Protein AF-A0A7W8LAD0-F1 (afdb_monomer)

pLDDT: mean 86.2, std 13.83, range [52.81, 98.25]

Mean predicted aligned error: 10.73 Å

Solvent-accessible surface area (backbone atoms only — not comparable to full-atom values): 5868 Å² total; per-residue (Å²): 135,58,68,65,54,40,28,74,78,65,70,43,73,70,77,54,48,82,43,74,43,60,53,99,83,69,47,78,71,30,33,42,48,44,42,61,84,70,35,36,68,30,71,71,85,59,77,60,85,43,43,34,84,33,45,42,90,30,73,47,94,70,82,76,76,77,74,88,56,94,65,58,71,78,73,70,59,82,85,70,83,77,82,77,80,76,84,79,134

Foldseek 3Di:
DDQVCCCVPVVDHDQWDKDFDADPVRDTQAIATDGPPPWDWDACPDDDRRYRVRTDTHDGPDPDDDPDDPCPVVVPDDPPPPPPDDDDD

Organism: NCBI:txid2782701

Radius of gyration: 23.12 Å; Cα contacts (8 Å, |Δi|>4): 97; chains: 1; bounding box: 44×38×72 Å

Nearest PDB structures (foldseek):
  6jtt-assembly3_C  TM=8.611E-01  e=5.073E-04  Piscinibacter sakaiensis
  6fat-assembly2_B  TM=8.217E-01  e=1.022E-03  Fusarium oxysporum
  9c3c-assembly1_g  TM=2.420E-01  e=2.121E+00  Oryctolagus cuniculus
  8yt8-assembly1_D  TM=2.496E-01  e=2.409E+00  Mus musculus

Sequence (89 aa):
MSKITNWVEESKVPTSVMTYRTDSSNNVTASRPVYPYPAVAKYTGSGDWHDGANYTQGAPLYTAASRTWAGSSFYATPDTPATRGVAAP

Secondary structure (DSSP, 8-state):
--HHHHHHHH----S-EEEEEE-TT--EEEEEEEPSTT-EEEE-SSS-TT-GGGEEEEPPS--PPPP--TTGGGGSS--------PPP-

Structure (mmCIF, N/CA/C/O backbone):
data_AF-A0A7W8LAD0-F1
#
_entry.id   AF-A0A7W8LAD0-F1
#
loop_
_atom_site.group_PDB
_atom_site.id
_atom_site.type_symbol
_atom_site.label_atom_id
_atom_site.label_alt_id
_atom_site.label_comp_id
_atom_site.label_asym_id
_atom_site.label_entity_id
_atom_site.label_seq_id
_atom_site.pdbx_PDB_ins_code
_atom_site.Cartn_x
_atom_site.Cartn_y
_atom_site.Cartn_z
_atom_site.occupancy
_atom_site.B_iso_or_equiv
_atom_site.auth_seq_id
_atom_site.auth_comp_id
_atom_site.auth_asym_id
_atom_site.auth_atom_id
_atom_site.pdbx_PDB_model_num
ATOM 1 N N . MET A 1 1 ? 6.534 16.298 -3.883 1.00 63.84 1 MET A N 1
ATOM 2 C CA . MET A 1 1 ? 6.054 16.355 -2.485 1.00 63.84 1 MET A CA 1
ATOM 3 C C . MET A 1 1 ? 5.907 14.936 -1.945 1.00 63.84 1 MET A C 1
ATOM 5 O O . MET A 1 1 ? 5.519 14.057 -2.711 1.00 63.84 1 MET A O 1
ATOM 9 N N . SER A 1 2 ? 6.243 14.691 -0.677 1.00 87.00 2 SER A N 1
ATOM 10 C CA . SER A 1 2 ? 6.060 13.377 -0.037 1.00 87.00 2 SER A CA 1
ATOM 11 C C . SER A 1 2 ? 4.597 13.160 0.369 1.00 87.00 2 SER A C 1
ATOM 13 O O . SER A 1 2 ? 3.881 14.121 0.637 1.00 87.00 2 SER A O 1
ATOM 15 N N . LYS A 1 3 ? 4.159 11.898 0.482 1.00 83.19 3 LYS A N 1
ATOM 16 C CA . LYS A 1 3 ? 2.807 11.545 0.958 1.00 83.19 3 LYS A CA 1
ATOM 17 C C . LYS A 1 3 ? 2.513 12.076 2.366 1.00 83.19 3 LYS A C 1
ATOM 19 O O . LYS A 1 3 ? 1.366 12.397 2.646 1.00 83.19 3 LYS A O 1
ATOM 24 N N . ILE A 1 4 ? 3.535 12.205 3.218 1.00 87.00 4 ILE A N 1
ATOM 25 C CA . ILE A 1 4 ? 3.396 12.785 4.564 1.00 87.00 4 ILE A CA 1
ATOM 26 C C . ILE A 1 4 ? 2.995 14.261 4.484 1.00 87.00 4 ILE A C 1
ATOM 28 O O . ILE A 1 4 ? 2.081 14.678 5.183 1.00 87.00 4 ILE A O 1
ATOM 32 N N . THR A 1 5 ? 3.634 15.044 3.612 1.00 89.88 5 THR A N 1
ATOM 33 C CA . THR A 1 5 ? 3.360 16.482 3.511 1.00 89.88 5 THR A CA 1
ATOM 34 C C . THR A 1 5 ? 1.939 16.735 3.026 1.00 89.88 5 THR A C 1
ATOM 36 O O . THR A 1 5 ? 1.227 17.520 3.630 1.00 89.88 5 THR A O 1
ATOM 39 N N . ASN A 1 6 ? 1.474 16.010 2.005 1.00 88.12 6 ASN A N 1
ATOM 40 C CA . ASN A 1 6 ? 0.085 16.130 1.554 1.00 88.12 6 ASN A CA 1
ATOM 41 C C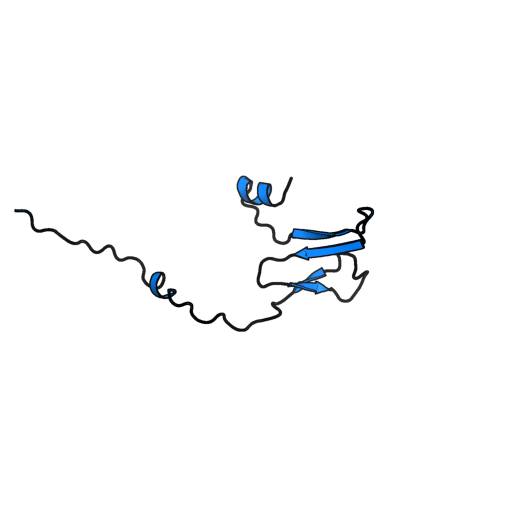 . ASN A 1 6 ? -0.922 15.715 2.636 1.00 88.12 6 ASN A C 1
ATOM 43 O O . ASN A 1 6 ? -2.014 16.268 2.713 1.00 88.12 6 ASN A O 1
ATOM 47 N N . TRP A 1 7 ? -0.580 14.743 3.480 1.00 87.81 7 TRP A N 1
ATOM 48 C CA . TRP A 1 7 ? -1.468 14.364 4.570 1.00 87.81 7 TRP A CA 1
ATOM 49 C C . TRP A 1 7 ? -1.562 15.470 5.625 1.00 87.81 7 TRP A C 1
ATOM 51 O O . TRP A 1 7 ? -2.668 15.856 5.991 1.00 87.81 7 TRP A O 1
ATOM 61 N N . VAL A 1 8 ? -0.422 15.997 6.071 1.00 94.50 8 VAL A N 1
ATOM 62 C CA . VAL A 1 8 ? -0.368 17.012 7.132 1.00 94.50 8 VAL A CA 1
ATOM 63 C C . VAL A 1 8 ? -0.924 18.355 6.659 1.00 94.50 8 VAL A C 1
ATOM 65 O O . VAL A 1 8 ? -1.731 18.954 7.359 1.00 94.50 8 VAL A O 1
ATOM 68 N N . GLU A 1 9 ? -0.538 18.801 5.465 1.00 93.88 9 GLU A N 1
ATOM 69 C CA . GLU A 1 9 ? -0.828 20.161 4.992 1.00 93.88 9 GLU A CA 1
ATOM 70 C C . GLU A 1 9 ? -2.145 20.258 4.210 1.00 93.88 9 GLU A C 1
ATOM 72 O O . GLU A 1 9 ? -2.793 21.300 4.200 1.00 93.88 9 GLU A O 1
ATOM 77 N N . GLU A 1 10 ? -2.566 19.176 3.548 1.00 90.81 10 GLU A N 1
ATOM 78 C CA . GLU A 1 10 ? -3.746 19.182 2.667 1.00 90.81 10 GLU A CA 1
ATOM 79 C C . GLU A 1 10 ? -4.869 18.272 3.184 1.00 90.81 10 GLU A C 1
ATOM 81 O O . GLU A 1 10 ? -5.881 18.096 2.505 1.00 90.81 10 GLU A O 1
ATOM 86 N N . SER A 1 11 ? -4.697 17.636 4.351 1.00 87.12 11 SER A N 1
ATOM 87 C CA . SER A 1 11 ? -5.611 16.597 4.858 1.00 87.12 11 SER A CA 1
ATOM 88 C C . SER A 1 11 ? -5.844 15.449 3.859 1.00 87.12 11 SER A C 1
ATOM 90 O O . SER A 1 11 ? -6.858 14.749 3.910 1.00 87.12 11 SER A O 1
ATOM 92 N N . LYS A 1 12 ? -4.899 15.218 2.936 1.00 87.69 12 LYS A N 1
ATOM 93 C CA . LYS A 1 12 ? -5.028 14.209 1.882 1.00 87.69 12 LYS A CA 1
ATOM 94 C C . LYS A 1 12 ? -4.413 12.887 2.320 1.00 87.69 12 LYS A C 1
ATOM 96 O O . LYS A 1 12 ? -3.232 12.619 2.094 1.00 87.69 12 LYS A O 1
ATOM 101 N N . VAL A 1 13 ? -5.245 12.043 2.924 1.00 87.19 13 VAL A N 1
ATOM 102 C CA . VAL A 1 13 ? -4.847 10.703 3.368 1.00 87.19 13 VAL A CA 1
ATOM 103 C C . VAL A 1 13 ? -4.377 9.866 2.167 1.00 87.19 13 VAL A C 1
ATOM 105 O O . VAL A 1 13 ? -5.077 9.793 1.150 1.00 87.19 13 VAL A O 1
ATOM 108 N N . PRO A 1 14 ? -3.200 9.220 2.241 1.00 89.00 14 PRO A N 1
ATOM 109 C CA . PRO A 1 14 ? -2.742 8.345 1.175 1.00 89.00 14 PRO A CA 1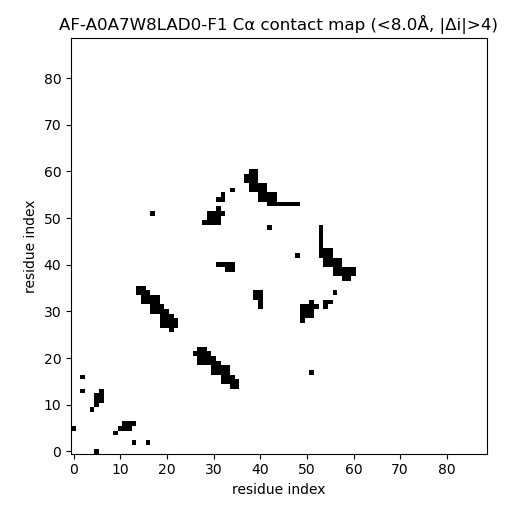
ATOM 110 C C . PRO A 1 14 ? -3.619 7.090 1.094 1.00 89.00 14 PRO A C 1
ATOM 112 O O . PRO A 1 14 ? -3.687 6.299 2.029 1.00 89.00 14 PRO A O 1
ATOM 115 N N . THR A 1 15 ? -4.236 6.870 -0.065 1.00 92.88 15 THR A N 1
ATOM 116 C CA . THR A 1 15 ? -4.960 5.625 -0.374 1.00 92.88 15 THR A CA 1
ATOM 117 C C . THR A 1 15 ? -4.016 4.450 -0.635 1.00 92.88 15 THR A C 1
ATOM 119 O O . THR A 1 15 ? -4.407 3.297 -0.488 1.00 92.88 15 THR A O 1
ATOM 122 N N . SER A 1 16 ? -2.761 4.736 -0.996 1.00 94.81 16 SER A N 1
ATOM 123 C CA . SER A 1 16 ? -1.663 3.774 -1.085 1.00 94.81 16 SER A CA 1
ATOM 124 C C . SER A 1 16 ? -0.305 4.481 -1.111 1.00 94.81 16 SER A C 1
ATOM 126 O O . SER A 1 16 ? -0.200 5.637 -1.548 1.00 94.81 16 SER A O 1
ATOM 128 N N . VAL A 1 17 ? 0.753 3.762 -0.744 1.00 95.62 17 VAL A N 1
ATOM 129 C CA . VAL A 1 17 ? 2.152 4.188 -0.903 1.00 95.62 17 VAL A CA 1
ATOM 130 C C . VAL A 1 17 ? 2.861 3.209 -1.835 1.00 95.62 17 VAL A C 1
ATOM 132 O O . VAL A 1 17 ? 2.915 2.020 -1.545 1.00 95.62 17 VAL A O 1
ATOM 135 N N . MET A 1 18 ? 3.393 3.685 -2.965 1.00 96.56 18 MET A N 1
ATOM 136 C CA . MET A 1 18 ? 4.161 2.826 -3.873 1.00 96.56 18 MET A CA 1
ATOM 137 C C . MET A 1 18 ? 5.536 2.531 -3.270 1.00 96.56 18 MET A C 1
ATOM 139 O O . MET A 1 18 ? 6.223 3.448 -2.820 1.00 96.56 18 MET A O 1
ATOM 143 N N . THR A 1 19 ? 5.930 1.263 -3.278 1.00 96.88 19 THR A N 1
ATOM 144 C CA . THR A 1 19 ? 7.234 0.784 -2.806 1.00 96.88 19 THR A CA 1
ATOM 145 C C . THR A 1 19 ? 8.005 0.154 -3.954 1.00 96.88 19 THR A C 1
ATOM 147 O O . THR A 1 19 ? 7.404 -0.330 -4.914 1.00 96.88 19 THR A O 1
ATOM 150 N N . TYR A 1 20 ? 9.332 0.154 -3.848 1.00 97.44 20 TYR A N 1
ATOM 151 C CA . TYR A 1 20 ? 10.236 -0.340 -4.880 1.00 97.44 20 TYR A CA 1
ATOM 152 C C . TYR A 1 20 ? 11.282 -1.253 -4.250 1.00 97.44 20 TYR A C 1
ATOM 154 O O . TYR A 1 20 ? 11.820 -0.947 -3.187 1.00 97.44 20 TYR A O 1
ATOM 162 N N . ARG A 1 21 ? 11.578 -2.366 -4.918 1.00 97.50 21 ARG A N 1
ATOM 163 C CA . ARG A 1 21 ? 12.732 -3.215 -4.625 1.00 97.50 21 ARG A CA 1
ATOM 164 C C . ARG A 1 21 ? 13.846 -2.834 -5.584 1.00 97.50 21 ARG A C 1
ATOM 166 O O . ARG A 1 21 ? 13.611 -2.822 -6.791 1.00 97.50 21 ARG A O 1
ATOM 173 N N . THR A 1 22 ? 15.042 -2.586 -5.069 1.00 98.00 22 THR A N 1
ATOM 174 C CA . THR A 1 22 ? 16.227 -2.302 -5.883 1.00 98.00 22 THR A CA 1
ATOM 175 C C . THR A 1 22 ? 17.262 -3.419 -5.790 1.00 98.00 22 THR A C 1
ATOM 177 O O . THR A 1 22 ? 17.277 -4.172 -4.815 1.00 98.00 22 THR A O 1
ATOM 180 N N . ASP A 1 23 ? 18.093 -3.560 -6.820 1.00 96.62 23 ASP A N 1
ATOM 181 C CA . ASP A 1 23 ? 19.296 -4.398 -6.778 1.00 96.62 23 ASP A CA 1
ATOM 182 C C . ASP A 1 23 ? 20.477 -3.668 -6.099 1.00 96.62 23 ASP A C 1
ATOM 184 O O . ASP A 1 23 ? 20.340 -2.548 -5.599 1.00 96.62 23 ASP A O 1
ATOM 188 N N . SER A 1 24 ? 21.657 -4.298 -6.086 1.00 96.94 24 SER A N 1
ATOM 189 C CA . SER A 1 24 ? 22.898 -3.713 -5.553 1.00 96.94 24 SER A CA 1
ATOM 190 C C . SER A 1 24 ? 23.394 -2.484 -6.322 1.00 96.94 24 SER A C 1
ATOM 192 O O . SER A 1 24 ? 24.240 -1.748 -5.823 1.00 96.94 24 SER A O 1
ATOM 194 N N . SER A 1 25 ? 22.894 -2.274 -7.537 1.00 97.19 25 SER A N 1
ATOM 195 C CA . SER A 1 25 ? 23.210 -1.143 -8.409 1.00 97.19 25 SER A CA 1
ATOM 196 C C . SER A 1 25 ? 22.126 -0.059 -8.363 1.00 97.19 25 SER A C 1
ATOM 198 O O . SER A 1 25 ? 22.165 0.870 -9.166 1.00 97.19 25 SER A O 1
ATOM 200 N N . ASN A 1 26 ? 21.188 -0.143 -7.410 1.00 95.94 26 ASN A N 1
ATOM 201 C CA . ASN A 1 26 ? 20.036 0.746 -7.244 1.00 95.94 26 ASN A CA 1
ATOM 202 C C . ASN A 1 26 ? 19.027 0.737 -8.407 1.00 95.94 26 ASN A C 1
ATOM 204 O O . ASN A 1 26 ? 18.165 1.618 -8.472 1.00 95.94 26 ASN A O 1
ATOM 208 N N . ASN A 1 27 ? 19.057 -0.262 -9.291 1.00 96.94 27 ASN A N 1
ATOM 209 C CA . ASN A 1 27 ? 18.026 -0.403 -10.316 1.00 96.94 27 ASN A CA 1
ATOM 210 C C . ASN A 1 27 ? 16.760 -0.992 -9.701 1.00 96.94 27 ASN A C 1
ATOM 212 O O . ASN A 1 27 ? 16.820 -1.968 -8.952 1.00 96.94 27 ASN A O 1
ATOM 216 N N . VAL A 1 28 ? 15.600 -0.434 -10.043 1.00 97.19 28 VAL A N 1
ATOM 217 C CA . VAL A 1 28 ? 14.307 -0.975 -9.614 1.00 97.19 28 VAL A CA 1
ATOM 218 C C . VAL A 1 28 ? 14.065 -2.319 -10.302 1.00 97.19 28 VAL A C 1
ATOM 220 O O . VAL A 1 28 ? 13.998 -2.398 -11.523 1.00 97.19 28 VAL A O 1
ATOM 223 N N . THR A 1 29 ? 13.893 -3.372 -9.505 1.00 97.75 29 THR A N 1
ATOM 224 C CA . THR A 1 29 ? 13.606 -4.739 -9.971 1.00 97.75 29 THR A CA 1
ATOM 225 C C . THR A 1 29 ? 12.158 -5.155 -9.745 1.00 97.75 29 THR A C 1
ATOM 227 O O . THR A 1 29 ? 11.718 -6.151 -10.307 1.00 97.75 29 THR A O 1
ATOM 230 N N . ALA A 1 30 ? 11.420 -4.456 -8.879 1.00 97.88 30 ALA A N 1
ATOM 231 C CA . ALA A 1 30 ? 9.992 -4.668 -8.660 1.00 97.88 30 ALA A CA 1
ATOM 232 C C . ALA A 1 30 ? 9.362 -3.451 -7.975 1.00 97.88 30 ALA A C 1
ATOM 234 O O . ALA A 1 30 ? 10.047 -2.720 -7.257 1.00 97.88 30 ALA A O 1
ATOM 235 N N . SER A 1 31 ? 8.050 -3.281 -8.117 1.00 98.12 31 SER A N 1
ATOM 236 C CA . SER A 1 31 ? 7.271 -2.279 -7.387 1.00 98.12 31 SER A CA 1
ATOM 237 C C . SER A 1 31 ? 5.943 -2.830 -6.870 1.00 98.12 31 SER A C 1
ATOM 239 O O . SER A 1 31 ? 5.343 -3.717 -7.479 1.00 98.12 31 SER A O 1
ATOM 241 N N . ARG A 1 32 ? 5.484 -2.349 -5.708 1.00 97.44 32 ARG A N 1
ATOM 242 C CA . ARG A 1 32 ? 4.218 -2.769 -5.080 1.00 97.44 32 ARG A CA 1
ATOM 243 C C . ARG A 1 32 ? 3.538 -1.616 -4.345 1.00 97.44 32 ARG A C 1
ATOM 245 O O . ARG A 1 32 ? 4.205 -0.952 -3.548 1.00 97.44 32 ARG A O 1
ATOM 252 N N . PRO A 1 33 ? 2.223 -1.407 -4.5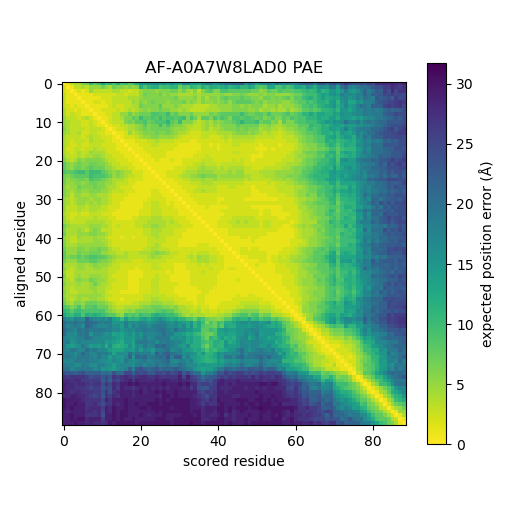17 1.00 97.75 33 PRO A N 1
ATOM 253 C CA . PRO A 1 33 ? 1.478 -0.502 -3.656 1.00 97.75 33 PRO A CA 1
ATOM 254 C C . PRO A 1 33 ? 1.255 -1.134 -2.274 1.00 97.75 33 PRO A C 1
ATOM 256 O O . PRO A 1 33 ? 0.801 -2.269 -2.160 1.00 97.75 33 PRO A O 1
ATOM 259 N N . VAL A 1 34 ? 1.545 -0.385 -1.215 1.00 96.44 34 VAL A N 1
ATOM 260 C CA . VAL A 1 34 ? 1.130 -0.692 0.158 1.00 96.44 34 VAL A CA 1
ATOM 261 C C . VAL A 1 34 ? -0.181 0.035 0.423 1.00 96.44 34 VAL A C 1
ATOM 263 O O . VAL A 1 34 ? -0.250 1.258 0.288 1.00 96.44 34 VAL A O 1
ATOM 266 N N . TYR A 1 35 ? -1.213 -0.721 0.786 1.00 95.69 35 TYR A N 1
ATOM 267 C CA . TYR A 1 35 ? -2.532 -0.196 1.133 1.00 95.69 35 TYR A CA 1
ATOM 268 C C . TYR A 1 35 ? -2.682 -0.043 2.653 1.00 95.69 35 TYR A C 1
ATOM 270 O O . TYR A 1 35 ? -1.990 -0.735 3.404 1.00 95.69 35 TYR A O 1
ATOM 278 N N . PRO A 1 36 ? -3.579 0.842 3.126 1.00 94.00 36 P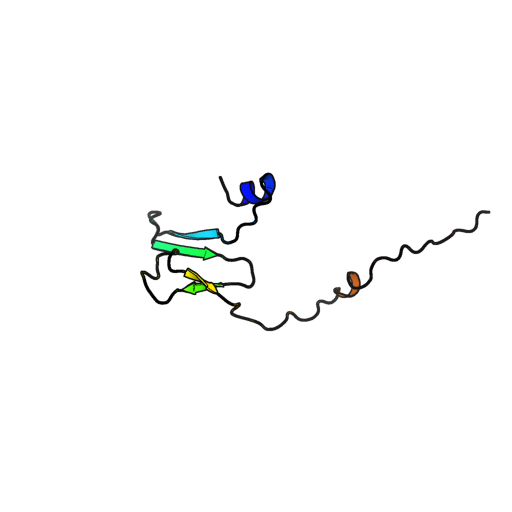RO A N 1
ATOM 279 C CA . PRO 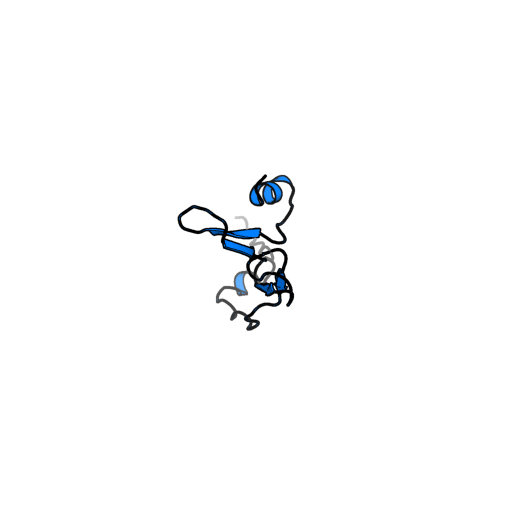A 1 36 ? -3.912 0.935 4.540 1.00 94.00 36 PRO A CA 1
ATOM 280 C C . PRO A 1 36 ? -4.348 -0.419 5.107 1.00 94.00 36 PRO A C 1
ATOM 282 O O . PRO A 1 36 ? -5.161 -1.129 4.508 1.00 94.00 36 PRO A O 1
ATOM 285 N N . TYR A 1 37 ? -3.819 -0.765 6.282 1.00 90.38 37 TYR A N 1
ATOM 286 C CA . TYR A 1 37 ? -4.226 -1.965 7.008 1.00 90.38 37 TYR A CA 1
ATOM 287 C C . TYR A 1 37 ? -5.753 -1.967 7.214 1.00 90.38 37 TYR A C 1
ATOM 289 O O . TYR A 1 37 ? -6.313 -0.915 7.534 1.00 90.38 37 TYR A O 1
ATOM 297 N N . PRO A 1 38 ? -6.446 -3.113 7.066 1.00 91.81 38 PRO A N 1
ATOM 298 C CA . PRO A 1 38 ? -5.919 -4.470 6.861 1.00 91.81 38 PRO A CA 1
ATOM 299 C C . PRO A 1 38 ? -5.784 -4.922 5.397 1.00 91.81 38 PRO A C 1
ATOM 301 O O . PRO A 1 38 ? -5.580 -6.110 5.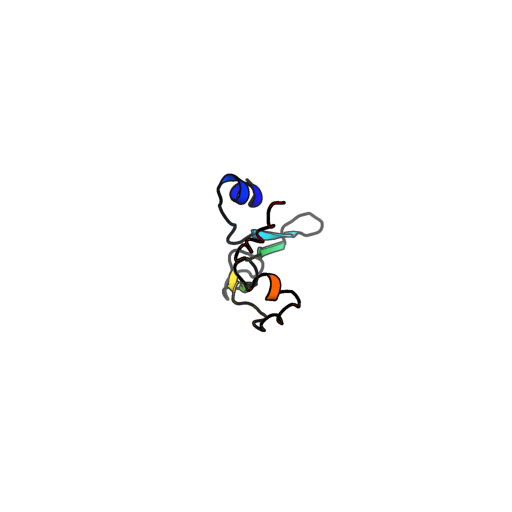142 1.00 91.81 38 PRO A O 1
ATOM 304 N N . ALA A 1 39 ? -5.925 -4.019 4.426 1.00 94.31 39 ALA A N 1
ATOM 305 C CA . ALA A 1 39 ? -5.893 -4.387 3.016 1.00 94.31 39 ALA A CA 1
ATOM 306 C C . ALA A 1 39 ? -4.488 -4.790 2.539 1.00 94.31 39 ALA A C 1
ATOM 308 O O . ALA A 1 39 ? -3.474 -4.299 3.034 1.00 94.31 39 ALA A O 1
ATOM 309 N N . VAL A 1 40 ? -4.434 -5.666 1.534 1.00 95.38 40 VAL A N 1
ATOM 310 C CA . VAL A 1 40 ? -3.180 -6.150 0.926 1.00 95.38 40 VAL A CA 1
ATOM 311 C C . VAL A 1 40 ? -3.168 -5.891 -0.575 1.00 95.38 40 VAL A C 1
ATOM 313 O O . VAL A 1 40 ? -4.218 -5.712 -1.182 1.00 95.38 40 VAL A O 1
ATOM 316 N N . ALA A 1 41 ? -1.994 -5.883 -1.203 1.00 97.19 41 ALA A N 1
ATOM 317 C CA . ALA A 1 41 ? -1.904 -5.770 -2.656 1.00 97.19 41 ALA A CA 1
ATOM 318 C C . A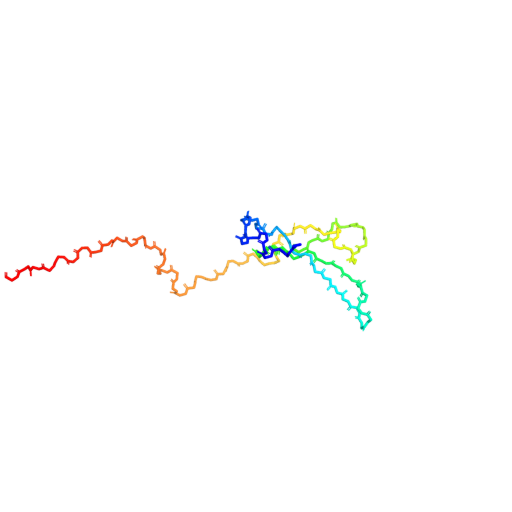LA A 1 41 ? -2.349 -7.073 -3.335 1.00 97.19 41 ALA A C 1
ATOM 320 O O . ALA A 1 41 ? -1.804 -8.143 -3.063 1.00 97.19 41 ALA A O 1
ATOM 321 N N . LYS A 1 42 ? -3.310 -6.978 -4.255 1.00 97.38 42 LYS A N 1
ATOM 322 C CA . LYS A 1 42 ? -3.815 -8.094 -5.059 1.00 97.38 42 LYS A CA 1
ATOM 323 C C . LYS A 1 42 ? -3.423 -7.890 -6.518 1.00 97.38 42 LYS A C 1
ATOM 325 O O . LYS A 1 42 ? -3.808 -6.892 -7.118 1.00 97.38 42 LYS A O 1
ATOM 330 N N . TYR A 1 43 ? -2.681 -8.837 -7.086 1.00 97.56 43 TYR A N 1
ATOM 331 C CA . TYR A 1 43 ? -2.362 -8.835 -8.515 1.00 97.56 43 TYR A CA 1
ATOM 332 C C . TYR A 1 43 ? -3.649 -8.946 -9.344 1.00 97.56 43 TYR A C 1
ATOM 334 O O . TYR A 1 43 ? -4.553 -9.709 -8.991 1.00 97.56 43 TYR A O 1
ATOM 342 N N . THR A 1 44 ? -3.739 -8.186 -10.432 1.00 97.12 44 THR A N 1
ATOM 343 C CA . THR A 1 44 ? -4.933 -8.130 -11.292 1.00 97.12 44 THR A CA 1
ATOM 344 C C . THR A 1 44 ? -5.162 -9.418 -12.085 1.00 97.12 44 THR A C 1
ATOM 346 O O . THR A 1 44 ? -6.281 -9.658 -12.530 1.00 97.12 44 THR A O 1
ATOM 349 N N . GLY A 1 45 ? -4.135 -10.264 -12.220 1.00 97.06 45 GLY A N 1
ATOM 350 C CA . GLY A 1 45 ? -4.180 -11.509 -12.992 1.00 97.06 45 GLY A CA 1
ATOM 351 C C . GLY A 1 45 ? -3.576 -11.391 -14.394 1.00 97.06 45 GLY A C 1
ATOM 352 O O . GLY A 1 45 ? -3.535 -12.385 -15.113 1.00 97.06 45 GLY A O 1
ATOM 353 N N . SER A 1 46 ? -3.095 -10.206 -14.780 1.00 96.88 46 SER A N 1
ATOM 354 C CA . SER A 1 46 ? -2.481 -9.939 -16.087 1.00 96.88 46 SER A CA 1
ATOM 355 C C . SER A 1 46 ? -1.404 -8.852 -16.004 1.00 96.88 46 SER A C 1
ATOM 357 O O . SER A 1 46 ? -1.468 -7.995 -15.126 1.00 96.88 46 SER A O 1
ATOM 359 N N . GLY A 1 47 ? -0.456 -8.849 -16.947 1.00 97.31 47 GLY A N 1
ATOM 360 C CA . GLY A 1 47 ? 0.666 -7.896 -16.985 1.00 97.31 47 GLY A CA 1
ATOM 361 C C . GLY A 1 47 ? 1.905 -8.391 -16.230 1.00 97.31 47 GLY A C 1
ATOM 362 O O . GLY A 1 47 ? 1.893 -9.476 -15.656 1.00 97.31 47 GLY A O 1
ATOM 363 N N . ASP A 1 48 ? 2.996 -7.626 -16.227 1.00 97.62 48 ASP A N 1
ATOM 364 C CA . ASP A 1 48 ? 4.195 -8.011 -15.473 1.00 97.62 48 ASP A CA 1
ATOM 365 C C . ASP A 1 48 ? 3.920 -7.949 -13.965 1.00 97.62 48 ASP A C 1
ATOM 367 O O . ASP A 1 48 ? 3.506 -6.920 -13.426 1.00 97.62 48 ASP A O 1
ATOM 371 N N . TRP A 1 49 ? 4.174 -9.055 -13.269 1.00 96.88 49 TRP A N 1
ATOM 372 C CA . TRP A 1 49 ? 4.037 -9.117 -11.823 1.00 96.88 49 TRP A CA 1
ATOM 373 C C . TRP A 1 49 ? 5.112 -8.292 -11.109 1.00 96.88 49 TRP A C 1
ATOM 375 O O . TRP A 1 49 ? 4.965 -8.061 -9.921 1.00 96.88 49 TRP A O 1
ATOM 385 N N . HIS A 1 50 ? 6.175 -7.810 -11.754 1.00 97.69 50 HIS A N 1
ATOM 386 C CA . HIS A 1 50 ? 7.119 -6.855 -11.151 1.00 97.69 50 HIS A CA 1
ATOM 387 C C . HIS A 1 50 ? 6.622 -5.404 -11.196 1.00 97.69 50 HIS A C 1
ATOM 389 O O . HIS A 1 50 ? 7.134 -4.570 -10.446 1.00 97.69 50 HIS A O 1
ATOM 395 N N . ASP A 1 51 ? 5.605 -5.106 -12.001 1.00 97.94 51 ASP A N 1
ATOM 396 C CA . ASP A 1 51 ? 5.035 -3.768 -12.133 1.00 97.94 51 ASP A CA 1
ATOM 397 C C . ASP A 1 51 ? 3.876 -3.554 -11.145 1.00 97.94 51 ASP A C 1
ATOM 399 O O . ASP A 1 51 ? 2.855 -4.248 -11.160 1.00 97.94 51 ASP A O 1
ATOM 403 N N . GLY A 1 52 ? 4.038 -2.565 -10.267 1.00 97.19 52 GLY A N 1
ATOM 404 C CA . GLY A 1 52 ? 3.078 -2.171 -9.246 1.00 97.19 52 GLY A CA 1
ATOM 405 C C . GLY A 1 52 ? 1.770 -1.621 -9.815 1.00 97.19 52 GLY A C 1
ATOM 406 O O . GLY A 1 52 ? 0.779 -1.608 -9.085 1.00 97.19 52 GLY A O 1
ATOM 407 N N . ALA A 1 53 ? 1.729 -1.220 -11.091 1.00 97.56 53 ALA A N 1
ATOM 408 C CA . ALA A 1 53 ? 0.495 -0.834 -11.778 1.00 97.56 53 ALA A CA 1
ATOM 409 C C . ALA A 1 53 ? -0.473 -2.016 -11.971 1.00 97.56 53 ALA A C 1
ATOM 411 O O . ALA A 1 53 ? -1.683 -1.813 -12.060 1.00 97.56 53 ALA A O 1
ATOM 412 N N . ASN A 1 54 ? 0.034 -3.255 -11.953 1.00 98.25 54 ASN A N 1
ATOM 413 C CA . ASN A 1 54 ? -0.768 -4.475 -12.096 1.00 98.25 54 ASN A CA 1
ATOM 414 C C . ASN A 1 54 ? -1.306 -4.998 -10.751 1.00 98.25 54 ASN A C 1
ATOM 416 O O . ASN A 1 54 ? -1.624 -6.181 -10.609 1.00 98.25 54 ASN A O 1
ATOM 420 N N . TYR A 1 55 ? -1.406 -4.127 -9.743 1.00 98.25 55 TYR A N 1
ATOM 421 C CA . TYR A 1 55 ? -1.922 -4.449 -8.416 1.00 98.25 55 TYR A CA 1
ATOM 422 C C . TYR A 1 55 ? -3.072 -3.518 -8.031 1.00 98.25 55 TYR A C 1
ATOM 424 O O . TYR A 1 55 ? -3.045 -2.318 -8.289 1.00 98.25 55 TYR A O 1
ATOM 432 N N . THR A 1 56 ? -4.076 -4.086 -7.369 1.00 97.56 56 THR A N 1
ATOM 433 C CA . THR A 1 56 ? -5.216 -3.370 -6.789 1.00 97.56 56 THR A CA 1
ATOM 434 C C . THR A 1 56 ? -5.351 -3.678 -5.298 1.00 97.56 56 THR A C 1
ATOM 436 O O . THR A 1 56 ? -4.701 -4.590 -4.776 1.00 97.56 56 THR A O 1
ATOM 439 N N . GLN A 1 57 ? -6.203 -2.932 -4.598 1.00 97.25 57 GLN A N 1
ATOM 440 C CA . GLN A 1 57 ? -6.502 -3.183 -3.194 1.00 97.25 57 GLN A CA 1
ATOM 441 C C . GLN A 1 57 ? -7.269 -4.505 -3.052 1.00 97.25 57 GLN A C 1
ATOM 443 O O . GLN A 1 57 ? -8.338 -4.701 -3.629 1.00 97.25 57 GLN A O 1
ATOM 448 N N . GLY A 1 58 ? -6.702 -5.431 -2.289 1.00 95.56 58 GLY A N 1
ATOM 449 C CA . GLY A 1 58 ? -7.272 -6.728 -1.951 1.00 95.56 58 GLY A CA 1
ATOM 450 C C . GLY A 1 58 ? -7.826 -6.777 -0.530 1.00 95.56 58 GLY A C 1
ATOM 451 O O . GLY A 1 58 ? -7.486 -5.959 0.327 1.00 95.56 58 GLY A O 1
ATOM 452 N N . ALA A 1 59 ? -8.668 -7.781 -0.283 1.00 92.69 59 ALA A N 1
ATOM 453 C CA . ALA A 1 59 ? -9.190 -8.080 1.045 1.00 92.69 59 ALA A CA 1
ATOM 454 C C . ALA A 1 59 ? -8.071 -8.526 2.010 1.00 92.69 59 ALA A C 1
A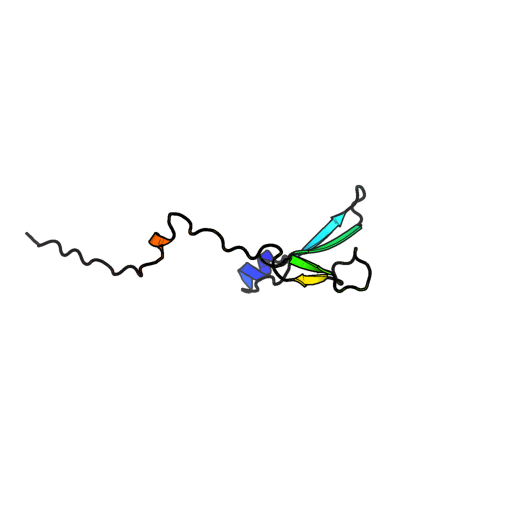TOM 456 O O . ALA A 1 59 ? -7.055 -9.054 1.554 1.00 92.69 59 ALA A O 1
ATOM 457 N N . PRO A 1 60 ? -8.256 -8.366 3.331 1.00 89.88 60 PRO A N 1
ATOM 458 C CA . PRO A 1 60 ? -7.315 -8.870 4.327 1.00 89.88 60 PRO A CA 1
ATOM 459 C C . PRO A 1 60 ? -7.039 -10.365 4.165 1.00 89.88 60 PRO A C 1
ATOM 461 O O . PRO A 1 60 ? -7.963 -11.144 3.938 1.00 89.88 60 PRO A O 1
ATOM 464 N N . LEU A 1 61 ? -5.781 -10.777 4.351 1.00 83.25 61 LEU A N 1
ATOM 465 C CA . LEU A 1 61 ? -5.414 -12.202 4.388 1.00 83.25 61 LEU A CA 1
ATOM 466 C C . LEU A 1 61 ? -5.930 -12.901 5.654 1.00 83.25 61 LEU A C 1
ATOM 468 O O . LEU A 1 61 ? -6.172 -14.104 5.643 1.00 83.25 61 LEU A O 1
ATOM 472 N N . TYR A 1 62 ? -6.115 -12.137 6.733 1.00 76.75 62 TYR A N 1
ATOM 473 C CA . TYR A 1 62 ? -6.648 -12.611 8.003 1.00 76.75 62 TYR A CA 1
ATOM 474 C C . TYR A 1 62 ? -7.842 -11.746 8.395 1.00 76.75 62 TYR A C 1
ATOM 476 O O . TYR A 1 62 ? -7.718 -10.532 8.541 1.00 76.75 62 TYR A O 1
ATOM 484 N N . THR A 1 63 ? -8.997 -12.381 8.563 1.00 70.31 63 THR A N 1
ATOM 485 C CA . THR A 1 63 ? -10.257 -11.733 8.962 1.00 70.31 63 THR A CA 1
ATOM 486 C C . THR A 1 63 ? -10.658 -12.062 10.398 1.00 70.31 63 THR A C 1
ATOM 488 O O . THR A 1 63 ? -11.706 -11.615 10.859 1.00 70.31 63 THR A O 1
ATOM 491 N N . ALA A 1 64 ? -9.845 -12.841 11.121 1.00 75.88 64 ALA A N 1
ATOM 492 C CA . ALA A 1 64 ? -10.112 -13.155 12.516 1.00 75.88 64 ALA A CA 1
ATOM 493 C C . ALA A 1 64 ? -10.103 -11.863 13.341 1.00 75.88 64 ALA A C 1
ATOM 495 O O . ALA A 1 64 ? -9.120 -11.119 13.331 1.00 75.88 64 ALA A O 1
ATOM 496 N N . ALA A 1 65 ? -11.200 -11.606 14.054 1.00 73.38 65 ALA A N 1
ATOM 497 C CA . ALA A 1 65 ? -11.289 -10.463 14.944 1.00 73.38 65 ALA A CA 1
ATOM 498 C C . ALA A 1 65 ? -10.159 -10.524 15.980 1.00 73.38 65 ALA A C 1
ATOM 500 O O . ALA A 1 65 ? -9.924 -11.563 16.608 1.00 73.38 65 ALA A O 1
ATOM 501 N N . SER A 1 66 ? -9.465 -9.402 16.170 1.00 73.06 66 SER A N 1
ATOM 502 C CA . SER A 1 66 ? -8.560 -9.244 17.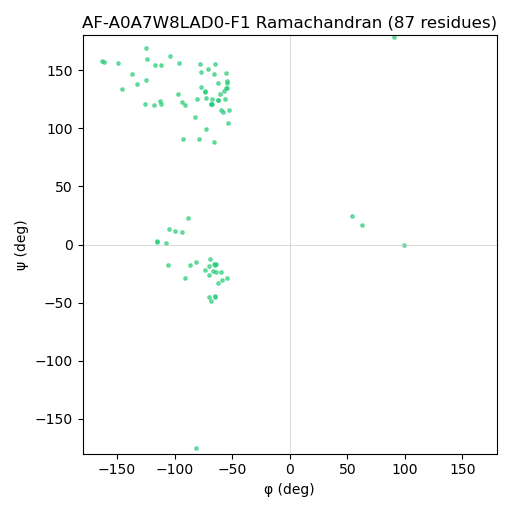303 1.00 73.06 66 SER A CA 1
ATOM 503 C C . SER A 1 66 ? -9.341 -9.497 18.590 1.00 73.06 66 SER A C 1
ATOM 505 O O . SER A 1 66 ? -10.453 -8.986 18.746 1.00 73.06 66 SER A O 1
ATOM 507 N N . ARG A 1 67 ? -8.772 -10.279 19.516 1.00 80.12 67 ARG A N 1
ATOM 508 C CA . ARG A 1 67 ? -9.391 -10.485 20.831 1.00 80.12 67 ARG A CA 1
ATOM 509 C C . ARG A 1 67 ? -9.625 -9.137 21.506 1.00 80.12 67 ARG A C 1
ATOM 511 O O . ARG A 1 67 ? -8.824 -8.215 21.346 1.00 80.12 67 ARG A O 1
ATOM 518 N N . THR A 1 68 ? -10.689 -9.055 22.298 1.00 85.38 68 THR A N 1
ATOM 519 C CA . THR A 1 68 ? -10.943 -7.915 23.175 1.00 85.38 68 THR A CA 1
ATOM 520 C C . THR A 1 68 ? -9.707 -7.665 24.031 1.00 85.38 68 THR A C 1
ATOM 522 O O . THR A 1 68 ? -9.297 -8.523 24.814 1.00 85.38 68 THR A O 1
ATOM 525 N N . TRP A 1 69 ? -9.074 -6.510 23.843 1.00 81.62 69 TRP A N 1
ATOM 526 C CA . TRP A 1 69 ? -7.909 -6.135 24.627 1.00 81.62 69 TRP A CA 1
ATOM 527 C C . TRP A 1 69 ? -8.358 -5.672 26.022 1.00 81.62 69 TRP A C 1
ATOM 529 O O . TRP A 1 69 ? -9.455 -5.128 26.189 1.00 81.62 69 TRP A O 1
ATOM 539 N N . ALA A 1 70 ? -7.514 -5.908 27.028 1.00 86.38 70 ALA A N 1
ATOM 540 C CA . ALA A 1 70 ? -7.896 -5.833 28.441 1.00 86.38 70 ALA A CA 1
ATOM 541 C C . ALA A 1 70 ? -8.414 -4.459 28.911 1.00 86.38 70 ALA A C 1
ATOM 543 O O . ALA A 1 70 ? -9.156 -4.404 29.882 1.00 86.38 70 ALA A O 1
ATOM 544 N N . GLY A 1 71 ? -8.062 -3.362 28.236 1.00 84.38 71 GLY A N 1
ATOM 545 C CA . GLY A 1 71 ? -8.529 -2.013 28.574 1.00 84.38 71 GLY A CA 1
ATOM 546 C C . GLY A 1 71 ? -9.603 -1.455 27.639 1.00 84.38 71 GLY A C 1
ATOM 547 O O . GLY A 1 71 ? -9.888 -0.263 27.687 1.00 84.38 71 GLY A O 1
ATOM 548 N N . SER A 1 72 ? -10.221 -2.279 26.790 1.00 84.19 72 SER A N 1
ATOM 549 C CA . SER A 1 72 ? -11.324 -1.833 25.918 1.00 84.19 72 SER A CA 1
ATOM 550 C C . SER A 1 72 ? -12.474 -1.174 26.693 1.00 84.19 72 SER A C 1
ATOM 552 O O . SER A 1 72 ? -13.115 -0.258 26.182 1.00 84.19 72 SER A O 1
ATOM 554 N N . SER A 1 73 ? -12.682 -1.569 27.952 1.00 81.12 73 SER A N 1
ATOM 555 C CA . SER A 1 73 ? -13.661 -0.970 28.861 1.00 81.12 73 SER A CA 1
ATOM 556 C C . SER A 1 73 ? -13.381 0.493 29.214 1.00 81.12 73 SER A C 1
ATOM 558 O O . SER A 1 73 ? -14.326 1.200 29.547 1.00 81.12 73 SER A O 1
ATOM 560 N N . PHE A 1 74 ? -12.136 0.980 29.112 1.00 79.44 74 PHE A N 1
ATOM 561 C CA . PHE A 1 74 ? -11.806 2.391 29.375 1.00 79.44 74 PHE A CA 1
ATOM 562 C C . PHE A 1 74 ? -12.434 3.358 28.363 1.00 79.44 74 PHE A C 1
ATOM 564 O O . PHE A 1 74 ? -12.505 4.550 28.628 1.00 79.44 74 PHE A O 1
ATOM 571 N N . TYR A 1 75 ? -12.891 2.853 27.214 1.00 75.75 75 TYR A N 1
ATOM 572 C CA . TYR A 1 75 ? -13.454 3.655 26.124 1.00 75.75 75 TYR A CA 1
ATOM 573 C C . TYR A 1 75 ? -14.940 3.359 25.870 1.00 75.75 75 TYR A C 1
ATOM 575 O O . TYR A 1 75 ? -15.518 3.880 24.920 1.00 75.75 75 TYR A O 1
ATOM 583 N N . ALA A 1 76 ? -15.557 2.492 26.681 1.00 69.06 76 ALA A N 1
ATOM 584 C CA . ALA A 1 76 ? -16.926 2.019 26.472 1.00 69.06 76 ALA A CA 1
ATOM 585 C C . ALA A 1 76 ? -17.996 2.934 27.096 1.00 69.06 76 ALA A C 1
ATOM 587 O O . ALA A 1 76 ? -19.165 2.853 26.723 1.00 69.06 76 ALA A O 1
ATOM 588 N N . THR A 1 77 ? -17.615 3.807 28.028 1.00 68.50 77 THR A N 1
ATOM 589 C CA . THR A 1 77 ? -18.521 4.751 28.689 1.00 68.50 77 THR A CA 1
ATOM 590 C C . THR A 1 77 ? -18.176 6.179 28.280 1.00 68.50 77 THR A C 1
ATOM 592 O O . THR A 1 77 ? -17.041 6.593 28.507 1.00 68.50 77 THR A O 1
ATOM 595 N N . PRO A 1 78 ? -19.122 6.961 27.726 1.00 63.75 78 PRO A N 1
ATOM 596 C CA . PRO A 1 78 ? -18.979 8.409 27.688 1.00 63.75 78 PRO A CA 1
ATOM 597 C C . PRO A 1 78 ? -18.769 8.896 29.122 1.00 63.75 78 PRO A C 1
ATOM 599 O O . PRO A 1 78 ? -19.578 8.572 29.997 1.00 63.75 78 PRO A O 1
ATOM 602 N N . ASP A 1 79 ? -17.689 9.640 29.362 1.00 58.12 79 ASP A N 1
ATOM 603 C CA . ASP A 1 79 ? -17.436 10.283 30.646 1.00 58.12 79 ASP A CA 1
ATOM 604 C C . ASP A 1 79 ? -18.659 11.122 31.014 1.00 58.12 79 ASP A C 1
ATOM 606 O O . ASP A 1 79 ? -18.914 12.184 30.445 1.00 58.12 79 ASP A O 1
ATOM 610 N N . THR A 1 80 ? -19.457 10.628 31.956 1.00 61.91 80 THR A N 1
ATOM 611 C CA . THR A 1 80 ? -20.455 11.464 32.609 1.00 61.91 80 THR A CA 1
ATOM 612 C C . THR A 1 80 ? -19.674 12.200 33.690 1.00 61.91 80 THR A C 1
ATOM 614 O O . THR A 1 80 ? -19.206 11.539 34.622 1.00 61.91 80 THR A O 1
ATOM 617 N N . PRO A 1 81 ? -19.434 13.520 33.577 1.00 58.81 81 PRO A N 1
ATOM 618 C CA . PRO A 1 81 ? -18.661 14.234 34.580 1.00 58.81 81 PRO A CA 1
ATOM 619 C C . PRO A 1 81 ? -19.347 14.065 35.935 1.00 58.81 81 PRO A C 1
ATOM 621 O O . PRO A 1 81 ? -20.469 14.526 36.146 1.00 58.81 81 PRO A O 1
ATOM 624 N N . ALA A 1 82 ? -18.685 13.372 36.860 1.00 59.81 82 ALA A N 1
ATOM 625 C CA . ALA A 1 82 ? -19.176 13.244 38.218 1.00 59.81 82 ALA A CA 1
ATOM 626 C C . ALA A 1 82 ? -18.988 14.595 38.916 1.00 59.81 82 ALA A C 1
ATOM 628 O O . ALA A 1 82 ? -17.893 14.927 39.373 1.00 59.81 82 ALA A O 1
ATOM 629 N N . THR A 1 83 ? -20.055 15.389 39.010 1.00 55.56 83 THR A N 1
ATOM 630 C CA . THR A 1 83 ? -20.087 16.565 39.883 1.00 55.56 83 THR A CA 1
ATOM 631 C C . THR A 1 83 ? -20.007 16.088 41.332 1.00 55.56 83 THR A C 1
ATOM 633 O O . THR A 1 83 ? -21.018 15.835 41.983 1.00 55.56 83 THR A O 1
ATOM 636 N N . ARG A 1 84 ? -18.792 15.932 41.867 1.00 55.03 84 ARG A N 1
ATOM 637 C CA . ARG A 1 84 ? -18.602 15.763 43.309 1.00 55.03 84 ARG A CA 1
ATOM 638 C C . ARG A 1 84 ? -18.714 17.135 43.961 1.00 55.03 84 ARG A C 1
ATOM 640 O O . ARG A 1 84 ? -17.725 17.849 44.083 1.00 55.03 84 ARG A O 1
ATOM 647 N N . GLY A 1 85 ? -19.930 17.502 44.360 1.00 56.09 85 GLY A N 1
ATOM 648 C CA . GLY A 1 85 ? -20.139 18.633 45.257 1.00 56.09 85 GLY A CA 1
ATOM 649 C C . GLY A 1 85 ? -19.402 18.380 46.572 1.00 56.09 85 GLY A C 1
ATOM 650 O O . GLY A 1 85 ? -19.707 17.423 47.281 1.00 56.09 85 GLY A O 1
ATOM 651 N N . VAL A 1 86 ? -18.401 19.203 46.876 1.00 58.53 86 VAL A N 1
ATOM 652 C CA . VAL A 1 86 ? -17.860 19.329 48.233 1.00 58.53 86 VAL A CA 1
ATOM 653 C C . VAL A 1 86 ? -18.809 20.251 48.994 1.00 58.53 86 VAL A C 1
ATOM 655 O O . VAL A 1 86 ? -19.100 21.348 48.521 1.00 58.53 86 VAL A O 1
ATOM 658 N N . ALA A 1 87 ? -19.322 19.800 50.141 1.00 54.25 87 ALA A N 1
ATOM 659 C CA . ALA A 1 87 ? -20.063 20.672 51.046 1.00 54.25 87 ALA A CA 1
ATOM 660 C C . ALA A 1 87 ? -19.119 21.779 51.540 1.00 54.25 87 ALA A C 1
ATOM 662 O O . ALA A 1 87 ? -18.031 21.483 52.038 1.00 54.25 87 ALA A O 1
ATOM 663 N N . ALA A 1 88 ? -19.515 23.036 51.339 1.00 52.81 88 ALA A N 1
ATOM 664 C CA . ALA A 1 88 ? -18.792 24.190 51.859 1.00 52.81 88 ALA A CA 1
ATOM 665 C C . ALA A 1 88 ? -18.847 24.205 53.406 1.00 52.81 88 ALA A C 1
ATOM 667 O O . ALA A 1 88 ? -19.848 23.736 53.956 1.00 52.81 88 ALA A O 1
ATOM 668 N N . PRO A 1 89 ? -17.783 24.685 54.080 1.00 59.34 89 PRO A N 1
ATOM 669 C CA . PRO A 1 89 ? -17.689 24.739 55.541 1.00 59.34 89 PRO A CA 1
ATOM 670 C C . PRO A 1 89 ? -18.650 25.745 56.184 1.00 59.34 89 PRO A C 1
ATOM 672 O O . PRO A 1 89 ? -19.034 26.727 55.507 1.00 59.34 89 PRO A O 1
#